Protein AF-A0A439SGT1-F1 (afdb_monomer)

Mean predicted aligned error: 8.21 Å

Secondary structure (DSSP, 8-state):
--------HHHHHHHHHHHHS---S-HHHHHHHHS-GGGSSTTTT--

Radius of gyration: 12.32 Å; Cα contacts (8 Å, |Δi|>4): 19; chains: 1; bounding box: 28×24×26 Å

pLDDT: mean 77.09, std 15.27, range [38.09, 92.94]

Foldseek 3Di:
DPPPPPQDLVNVQVVCCVVPVDHDPDSVVVCVVPADPCCPDPCNPVD

Structure (mmCIF, N/CA/C/O backbone):
data_AF-A0A439SGT1-F1
#
_entry.id   AF-A0A439SGT1-F1
#
loop_
_atom_site.group_PDB
_atom_site.id
_atom_site.type_symbol
_atom_site.label_atom_id
_atom_site.label_alt_id
_atom_site.label_comp_id
_atom_site.label_asym_id
_atom_site.label_entity_id
_atom_site.label_seq_id
_atom_site.pdbx_PDB_ins_code
_atom_site.Cartn_x
_atom_site.Cartn_y
_atom_site.Cartn_z
_atom_site.occupancy
_atom_site.B_iso_or_equiv
_atom_site.auth_seq_id
_atom_site.auth_comp_id
_atom_site.auth_asym_id
_atom_site.auth_atom_id
_atom_site.pdbx_PDB_model_num
ATOM 1 N N . MET A 1 1 ? 15.102 13.434 -11.928 1.00 38.09 1 MET A N 1
ATOM 2 C CA . MET A 1 1 ? 14.462 12.106 -11.831 1.00 38.09 1 MET A CA 1
ATOM 3 C C . MET A 1 1 ? 14.094 11.909 -10.369 1.00 38.09 1 MET A C 1
ATOM 5 O O . MET A 1 1 ? 14.997 11.828 -9.548 1.00 38.09 1 MET A O 1
ATOM 9 N N . ALA A 1 2 ? 12.811 12.010 -10.003 1.00 41.25 2 ALA A N 1
ATOM 10 C CA . ALA A 1 2 ? 12.413 11.826 -8.609 1.00 41.25 2 ALA A CA 1
ATOM 11 C C . ALA A 1 2 ? 12.774 10.393 -8.216 1.00 41.25 2 ALA A C 1
ATOM 13 O O . ALA A 1 2 ? 12.247 9.453 -8.807 1.00 41.25 2 ALA A O 1
ATOM 14 N N . ALA A 1 3 ? 13.709 10.228 -7.282 1.00 47.28 3 ALA A N 1
ATOM 15 C CA . ALA A 1 3 ? 13.990 8.929 -6.701 1.00 47.28 3 ALA A CA 1
ATOM 16 C C . ALA A 1 3 ? 12.694 8.467 -6.030 1.00 47.28 3 ALA A C 1
ATOM 18 O O . ALA A 1 3 ? 12.353 8.924 -4.939 1.00 47.28 3 ALA A O 1
ATOM 19 N N . THR A 1 4 ? 11.924 7.626 -6.720 1.00 59.91 4 THR A N 1
ATOM 20 C CA . THR A 1 4 ? 10.763 6.946 -6.157 1.00 59.91 4 THR A CA 1
ATOM 21 C C . THR A 1 4 ? 11.286 6.154 -4.980 1.00 59.91 4 THR A C 1
ATOM 23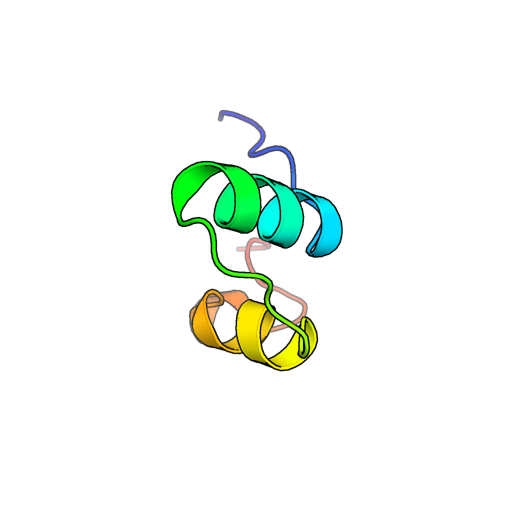 O O . THR A 1 4 ? 11.901 5.101 -5.158 1.00 59.91 4 THR A O 1
ATOM 26 N N . LYS A 1 5 ? 11.123 6.714 -3.777 1.00 63.41 5 LYS A N 1
ATOM 27 C CA . LYS A 1 5 ? 11.467 6.057 -2.525 1.00 63.41 5 LYS A CA 1
ATOM 28 C C . LYS A 1 5 ? 10.778 4.701 -2.578 1.00 63.41 5 LYS A C 1
ATOM 30 O O . LYS A 1 5 ? 9.549 4.653 -2.573 1.00 63.41 5 LYS A O 1
ATOM 35 N N . ARG A 1 6 ? 11.556 3.624 -2.738 1.00 62.09 6 ARG A N 1
ATOM 36 C CA . ARG A 1 6 ? 11.018 2.264 -2.791 1.00 62.09 6 ARG A CA 1
ATOM 37 C C . ARG A 1 6 ? 10.328 2.035 -1.458 1.00 62.09 6 ARG A C 1
ATOM 39 O O . ARG A 1 6 ? 10.991 1.865 -0.438 1.00 62.09 6 ARG A O 1
ATOM 46 N N . LEU A 1 7 ? 9.004 2.136 -1.459 1.00 70.00 7 LEU A N 1
ATOM 47 C CA . LEU A 1 7 ? 8.219 1.807 -0.288 1.00 70.00 7 LEU A CA 1
ATOM 48 C C . LEU A 1 7 ? 8.408 0.310 -0.057 1.00 70.00 7 LEU A C 1
ATOM 50 O O . LEU A 1 7 ? 8.237 -0.488 -0.981 1.00 70.00 7 LEU A O 1
ATOM 54 N N . THR A 1 8 ? 8.793 -0.068 1.158 1.00 81.19 8 THR A N 1
ATOM 55 C 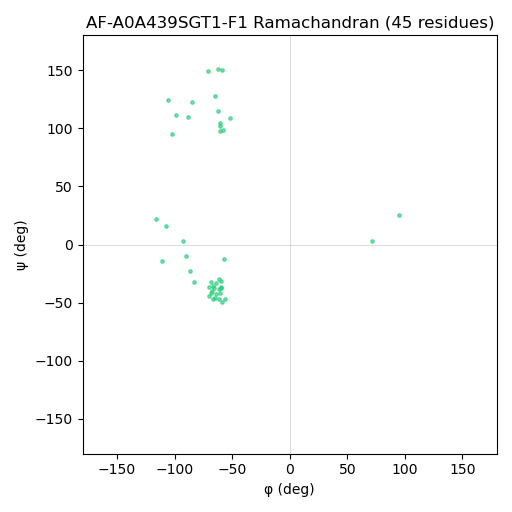CA . THR A 1 8 ? 8.755 -1.475 1.547 1.00 81.19 8 THR A CA 1
ATOM 56 C C . THR A 1 8 ? 7.307 -1.953 1.485 1.00 81.19 8 THR A C 1
ATOM 58 O O . THR A 1 8 ? 6.369 -1.167 1.660 1.00 81.19 8 THR A O 1
ATOM 61 N N . ILE A 1 9 ? 7.106 -3.242 1.214 1.00 82.38 9 ILE A N 1
ATOM 62 C CA . ILE A 1 9 ? 5.757 -3.800 1.081 1.00 82.38 9 ILE A CA 1
ATOM 63 C C . ILE A 1 9 ? 4.930 -3.613 2.361 1.00 82.38 9 ILE A C 1
ATOM 65 O O . ILE A 1 9 ? 3.723 -3.396 2.290 1.00 82.38 9 ILE A O 1
ATOM 69 N N . ASP A 1 10 ? 5.587 -3.613 3.520 1.00 83.88 10 ASP A N 1
ATOM 70 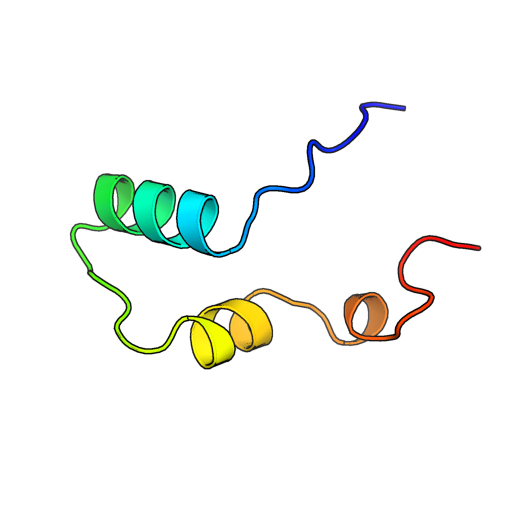C CA . ASP A 1 10 ? 4.962 -3.382 4.821 1.00 83.88 10 ASP A CA 1
ATOM 71 C C . ASP A 1 10 ? 4.425 -1.955 4.955 1.00 83.88 10 ASP A C 1
ATOM 73 O O . ASP A 1 10 ? 3.260 -1.768 5.301 1.00 83.88 10 ASP A O 1
ATOM 77 N N . ALA A 1 11 ? 5.231 -0.954 4.587 1.00 85.50 11 ALA A N 1
ATOM 78 C CA . ALA A 1 11 ? 4.809 0.445 4.603 1.00 85.50 11 ALA A CA 1
ATOM 79 C C . ALA A 1 11 ? 3.663 0.704 3.609 1.00 85.50 11 ALA A C 1
ATOM 81 O O . ALA A 1 11 ? 2.783 1.527 3.860 1.00 85.50 11 ALA A O 1
ATOM 82 N N . LEU A 1 12 ? 3.646 -0.019 2.483 1.00 85.31 12 LEU A N 1
ATOM 83 C CA . LEU A 1 12 ? 2.566 0.073 1.502 1.00 85.31 12 LEU A CA 1
ATOM 84 C C . LEU A 1 12 ? 1.274 -0.543 2.039 1.00 85.31 12 LEU A C 1
ATOM 86 O O . LEU A 1 12 ? 0.209 0.054 1.896 1.00 85.31 12 LEU A O 1
ATOM 90 N N . ALA A 1 13 ? 1.362 -1.715 2.666 1.00 88.00 13 ALA A N 1
ATOM 91 C CA . ALA A 1 13 ? 0.214 -2.376 3.273 1.00 88.00 13 ALA A CA 1
ATOM 92 C C . ALA A 1 13 ? -0.414 -1.510 4.377 1.00 88.00 13 ALA A C 1
ATOM 94 O O . ALA A 1 13 ? -1.635 -1.383 4.429 1.00 88.00 13 ALA A O 1
ATOM 95 N N . GLU A 1 14 ? 0.407 -0.867 5.209 1.00 88.88 14 GLU A N 1
ATOM 96 C CA . GLU A 1 14 ? -0.059 0.044 6.257 1.00 88.88 14 GLU A CA 1
ATOM 97 C C . GLU A 1 14 ? -0.741 1.292 5.677 1.00 88.88 14 GLU A C 1
ATOM 99 O O . GLU A 1 14 ? -1.854 1.635 6.080 1.00 88.88 14 GLU A O 1
ATOM 104 N N . ALA A 1 15 ? -0.139 1.928 4.666 1.00 88.81 15 ALA A N 1
ATOM 105 C CA . ALA A 1 15 ? -0.740 3.078 3.990 1.00 88.81 15 ALA A CA 1
ATOM 106 C C . ALA A 1 15 ? -2.078 2.724 3.313 1.00 88.81 15 ALA A C 1
ATOM 108 O O . ALA A 1 15 ? -3.029 3.510 3.342 1.00 88.81 15 ALA A O 1
ATOM 109 N N . LEU A 1 16 ? -2.179 1.528 2.725 1.00 89.19 16 LEU A N 1
ATOM 110 C CA . LEU A 1 16 ? -3.4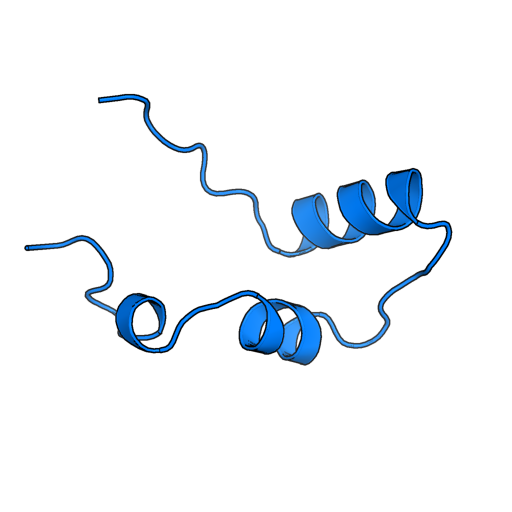27 1.032 2.149 1.00 89.19 16 LEU A CA 1
ATOM 111 C C . LEU A 1 16 ? -4.473 0.749 3.225 1.00 89.19 16 LEU A C 1
ATOM 113 O O . LEU A 1 16 ? -5.632 1.103 3.023 1.00 89.19 16 LEU A O 1
ATOM 117 N N . MET A 1 17 ? -4.088 0.182 4.369 1.00 91.50 17 MET A N 1
ATOM 118 C CA . MET A 1 17 ? -5.003 -0.035 5.490 1.00 91.50 17 MET A CA 1
ATOM 119 C C . MET A 1 17 ? -5.566 1.291 6.008 1.00 91.50 17 MET A C 1
ATOM 121 O O . MET A 1 17 ? -6.776 1.415 6.148 1.00 91.50 17 MET A O 1
ATOM 125 N N . GLN A 1 18 ? -4.722 2.305 6.213 1.00 90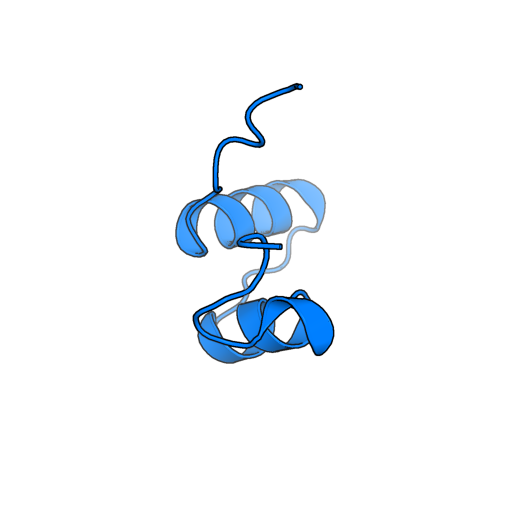.81 18 GLN A N 1
ATOM 126 C CA . GLN A 1 18 ? -5.155 3.639 6.651 1.00 90.81 18 GLN A CA 1
ATOM 127 C C . GLN A 1 18 ? -6.142 4.283 5.668 1.00 90.81 18 GLN A C 1
ATOM 129 O O . GLN A 1 18 ? -7.093 4.946 6.071 1.00 90.81 18 GLN A O 1
ATOM 134 N N . ARG A 1 19 ? -5.943 4.070 4.362 1.00 91.31 19 ARG A N 1
ATOM 135 C CA . ARG A 1 19 ? -6.783 4.668 3.318 1.00 91.31 19 ARG A CA 1
ATOM 136 C C . ARG A 1 19 ? -8.076 3.898 3.041 1.00 91.31 19 ARG A C 1
ATOM 138 O O . ARG A 1 19 ? -9.061 4.504 2.635 1.00 91.31 19 ARG A O 1
ATOM 145 N N . THR A 1 20 ? -8.059 2.576 3.183 1.00 91.50 20 THR A N 1
ATOM 146 C CA . THR A 1 20 ? -9.169 1.692 2.773 1.00 91.50 20 THR A CA 1
ATOM 147 C C . THR A 1 20 ? -9.908 1.053 3.946 1.00 91.50 20 THR A C 1
ATOM 149 O O . THR A 1 20 ? -10.979 0.490 3.747 1.00 91.50 20 THR A O 1
ATOM 152 N N . GLY A 1 21 ? -9.340 1.098 5.153 1.00 92.94 21 GLY A N 1
ATOM 153 C CA . GLY A 1 21 ? -9.827 0.369 6.324 1.00 92.94 21 GLY A CA 1
ATOM 154 C C . GLY A 1 21 ? -9.610 -1.147 6.257 1.00 92.94 21 GLY A C 1
ATOM 155 O O . GLY A 1 21 ? -10.040 -1.856 7.161 1.00 92.94 21 GLY A O 1
ATOM 156 N N . HIS A 1 22 ? -8.960 -1.667 5.208 1.00 89.75 22 HIS A N 1
ATOM 157 C CA . HIS A 1 22 ? -8.803 -3.103 4.993 1.00 89.75 22 HIS A CA 1
ATOM 158 C C . HIS A 1 22 ? -7.375 -3.576 5.288 1.00 89.75 22 HIS A C 1
ATOM 160 O O . HIS A 1 22 ? -6.407 -3.116 4.678 1.00 89.75 22 HIS A O 1
ATOM 166 N N . ALA A 1 23 ? -7.242 -4.555 6.186 1.00 88.19 23 ALA A N 1
ATOM 167 C CA . ALA A 1 23 ? -5.969 -5.201 6.481 1.00 88.19 23 ALA A CA 1
ATOM 168 C C . ALA A 1 23 ? -5.692 -6.345 5.492 1.00 88.19 23 ALA A C 1
ATOM 170 O O . ALA A 1 23 ? -6.465 -7.294 5.367 1.00 88.19 23 ALA A O 1
ATOM 171 N N . PHE A 1 24 ? -4.561 -6.279 4.792 1.00 86.81 24 PHE A N 1
ATOM 172 C CA . PHE A 1 24 ? -4.117 -7.359 3.912 1.00 86.81 24 PHE A CA 1
ATOM 173 C C . PHE A 1 24 ? -3.274 -8.368 4.698 1.00 86.81 24 PHE A C 1
ATOM 175 O O . PHE A 1 24 ? -2.142 -8.070 5.075 1.00 86.81 24 PHE A O 1
ATOM 182 N N . ALA A 1 25 ? -3.815 -9.570 4.920 1.00 87.81 25 ALA A N 1
ATOM 183 C CA . ALA A 1 25 ? -3.101 -10.651 5.606 1.00 87.81 25 ALA A CA 1
ATOM 184 C C . ALA A 1 25 ? -1.950 -11.230 4.761 1.00 87.81 25 ALA A C 1
ATOM 186 O O . ALA A 1 25 ? -0.888 -11.551 5.288 1.00 87.81 25 ALA A O 1
ATOM 187 N N . ASP A 1 26 ? -2.139 -11.325 3.440 1.00 89.44 26 ASP A N 1
ATOM 188 C CA . ASP A 1 26 ? -1.137 -11.853 2.512 1.00 89.44 26 ASP A CA 1
ATOM 189 C C . ASP A 1 26 ? -0.422 -10.718 1.763 1.00 89.44 26 ASP A C 1
ATOM 191 O O . ASP A 1 26 ? -0.879 -10.215 0.728 1.00 89.44 26 ASP A O 1
ATOM 195 N N . ARG A 1 27 ? 0.730 -10.314 2.306 1.00 86.00 27 ARG A N 1
ATOM 196 C CA . ARG A 1 27 ? 1.567 -9.245 1.743 1.00 86.00 27 ARG A CA 1
ATOM 197 C C . ARG A 1 27 ? 2.208 -9.637 0.412 1.00 86.00 27 ARG A C 1
ATOM 199 O O . ARG A 1 27 ? 2.359 -8.776 -0.451 1.00 86.00 27 ARG A O 1
ATOM 206 N N . GLN A 1 28 ? 2.543 -10.914 0.203 1.00 85.75 28 GLN A N 1
ATOM 207 C CA . GLN A 1 28 ? 3.129 -11.368 -1.065 1.00 85.75 28 GLN A CA 1
ATOM 208 C C . GLN A 1 28 ? 2.104 -11.294 -2.195 1.00 85.75 28 GLN A C 1
ATOM 210 O O . GLN A 1 28 ? 2.409 -10.828 -3.297 1.00 85.75 28 GLN A O 1
ATOM 215 N N . ARG A 1 29 ? 0.863 -11.702 -1.919 1.00 88.69 29 ARG A N 1
ATOM 216 C CA . ARG A 1 29 ? -0.239 -11.581 -2.871 1.00 88.69 29 ARG A CA 1
ATOM 217 C C . ARG A 1 29 ? -0.543 -10.119 -3.186 1.00 88.69 29 ARG A C 1
ATOM 219 O O . ARG A 1 29 ? -0.711 -9.794 -4.361 1.00 88.69 29 ARG A O 1
ATOM 226 N N . LEU A 1 30 ? -0.549 -9.243 -2.177 1.00 88.38 30 LEU A N 1
ATOM 227 C CA . LEU A 1 30 ? -0.693 -7.796 -2.366 1.00 88.38 30 LEU A CA 1
ATOM 228 C C . LEU A 1 30 ? 0.420 -7.234 -3.260 1.00 88.38 30 LEU A C 1
ATOM 230 O O . LEU A 1 30 ? 0.133 -6.564 -4.250 1.00 88.38 30 LEU A O 1
ATOM 234 N N . GLN A 1 31 ? 1.681 -7.563 -2.968 1.00 86.62 31 GLN A N 1
ATOM 235 C CA . GLN A 1 31 ? 2.822 -7.145 -3.779 1.00 86.62 31 GLN A CA 1
ATOM 236 C C . GLN A 1 31 ? 2.657 -7.588 -5.230 1.00 86.62 31 GLN A C 1
ATOM 238 O O . GLN A 1 31 ? 2.826 -6.788 -6.144 1.00 86.62 31 GLN A O 1
ATOM 243 N N . ARG A 1 32 ? 2.287 -8.851 -5.459 1.00 86.44 32 ARG A N 1
ATOM 244 C CA . ARG A 1 32 ? 2.115 -9.401 -6.806 1.00 86.44 32 ARG A CA 1
ATOM 245 C C . ARG A 1 32 ? 0.960 -8.754 -7.568 1.00 86.44 32 ARG A C 1
ATOM 247 O O . ARG A 1 32 ? 1.092 -8.561 -8.772 1.00 86.44 32 ARG A O 1
ATOM 254 N N . ALA A 1 33 ? -0.140 -8.432 -6.890 1.00 89.12 33 ALA A N 1
ATOM 255 C CA . ALA A 1 33 ? -1.282 -7.744 -7.486 1.00 89.12 33 ALA A CA 1
ATOM 256 C C . ALA A 1 33 ? -0.937 -6.306 -7.900 1.00 89.12 33 ALA A C 1
ATOM 258 O O . ALA A 1 33 ? -1.410 -5.834 -8.929 1.00 89.12 33 ALA A O 1
ATOM 259 N N . LEU A 1 34 ? -0.084 -5.634 -7.121 1.00 86.62 34 LEU A N 1
ATOM 260 C CA . LEU A 1 34 ? 0.348 -4.257 -7.378 1.00 86.62 34 LEU A CA 1
ATOM 261 C C . LEU A 1 34 ? 1.613 -4.153 -8.246 1.00 86.62 34 LEU A C 1
ATOM 263 O O . LEU A 1 34 ? 1.959 -3.064 -8.697 1.00 86.62 34 LEU A O 1
ATOM 267 N N . THR A 1 35 ? 2.305 -5.265 -8.502 1.00 85.31 35 THR A N 1
ATOM 268 C CA . THR A 1 35 ? 3.516 -5.295 -9.331 1.00 85.31 35 THR A CA 1
ATOM 269 C C . THR A 1 35 ? 3.180 -5.740 -10.749 1.00 85.31 35 THR A C 1
ATOM 271 O O . THR A 1 35 ? 2.880 -6.912 -11.012 1.00 85.31 35 THR A O 1
ATOM 274 N N . HIS A 1 36 ? 3.304 -4.803 -11.688 1.00 84.31 36 HIS A N 1
ATOM 275 C CA . HIS A 1 36 ? 3.220 -5.097 -13.116 1.00 84.31 36 HIS A CA 1
ATOM 276 C C . HIS A 1 36 ? 4.281 -6.119 -13.548 1.00 84.31 36 HIS A C 1
ATOM 278 O O . HIS A 1 36 ? 5.369 -6.195 -12.981 1.00 84.31 36 HIS A O 1
ATOM 284 N N . ALA A 1 37 ? 3.973 -6.912 -14.579 1.00 77.44 37 ALA A N 1
ATOM 285 C CA . ALA A 1 37 ? 4.853 -7.986 -15.046 1.00 77.44 37 ALA A CA 1
ATOM 286 C C . ALA A 1 37 ? 6.235 -7.482 -15.505 1.00 77.44 37 ALA A C 1
ATOM 288 O O . ALA A 1 37 ? 7.235 -8.132 -15.211 1.00 77.44 37 ALA A O 1
ATOM 289 N N . SER A 1 38 ? 6.302 -6.303 -16.133 1.00 78.12 38 SER A N 1
ATOM 290 C CA . SER A 1 38 ? 7.560 -5.647 -16.524 1.00 78.12 38 SER A CA 1
ATOM 291 C C . SER A 1 38 ? 8.455 -5.313 -15.329 1.00 78.12 38 SER A C 1
ATOM 293 O O . SER A 1 38 ? 9.675 -5.337 -15.440 1.00 78.12 38 SER A O 1
ATOM 295 N N . ALA A 1 39 ? 7.849 -5.056 -14.169 1.00 74.06 39 ALA A N 1
ATOM 296 C CA . ALA A 1 39 ? 8.544 -4.718 -12.937 1.00 74.06 39 ALA A CA 1
ATOM 297 C C . ALA A 1 39 ? 8.845 -5.941 -12.045 1.00 74.06 39 ALA A C 1
ATOM 299 O O . ALA A 1 39 ? 9.351 -5.791 -10.936 1.00 74.06 39 ALA A O 1
ATOM 300 N N . ARG A 1 40 ? 8.509 -7.158 -12.502 1.00 73.12 40 ARG A N 1
ATOM 301 C CA . ARG A 1 40 ? 8.659 -8.399 -11.724 1.00 73.12 40 ARG A CA 1
ATOM 302 C C . ARG A 1 40 ? 10.045 -9.036 -11.858 1.00 73.12 40 ARG A C 1
ATOM 304 O O . ARG A 1 40 ? 10.433 -9.810 -10.988 1.00 73.12 40 ARG A O 1
ATOM 311 N N . SER A 1 41 ? 10.775 -8.739 -12.932 1.00 66.75 41 SER A N 1
ATOM 312 C CA . SER A 1 41 ? 12.139 -9.240 -13.114 1.00 66.75 41 SER A CA 1
ATOM 313 C C . SER A 1 41 ? 13.107 -8.563 -12.148 1.00 66.75 41 SER A C 1
ATOM 315 O O . SER A 1 41 ? 12.970 -7.384 -1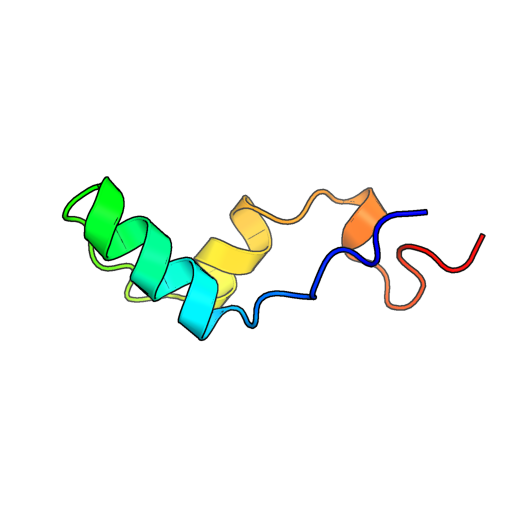1.833 1.00 66.75 41 SER A O 1
ATOM 317 N N . SER A 1 42 ? 14.152 -9.286 -11.747 1.00 60.09 42 SER A N 1
ATOM 318 C CA . SER A 1 42 ? 15.277 -8.775 -10.947 1.00 60.09 42 SER A CA 1
ATOM 319 C C . SER A 1 42 ? 16.007 -7.578 -11.582 1.00 60.09 42 SER A C 1
ATOM 321 O O . SER A 1 42 ? 16.766 -6.903 -10.894 1.00 60.09 42 SER A O 1
ATOM 323 N N . HIS A 1 43 ? 15.735 -7.293 -12.863 1.00 57.41 43 HIS A N 1
ATOM 324 C CA . HIS A 1 43 ? 16.256 -6.165 -13.642 1.00 57.41 43 HIS A CA 1
ATOM 325 C C . HIS A 1 43 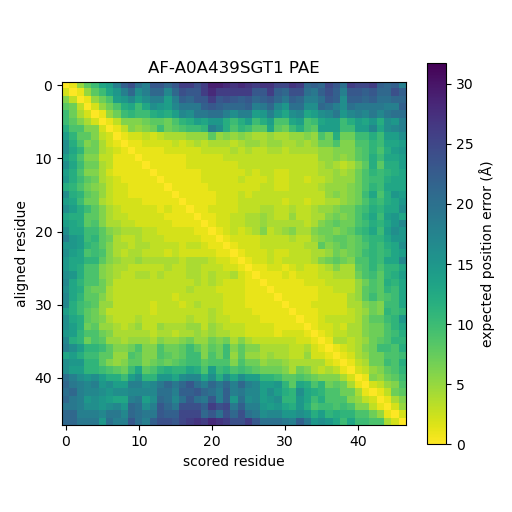? 15.220 -5.058 -13.921 1.00 57.41 43 HIS A C 1
ATOM 327 O O . HIS A 1 43 ? 15.408 -4.228 -14.807 1.00 57.41 43 HIS A O 1
ATOM 333 N N . ALA A 1 44 ? 14.100 -5.039 -13.197 1.00 57.66 44 ALA A N 1
ATOM 334 C CA . A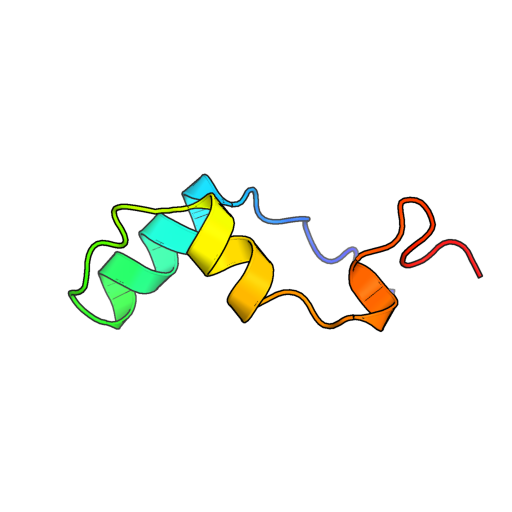LA A 1 44 ? 13.089 -3.998 -13.333 1.00 57.66 44 ALA A CA 1
ATOM 335 C C . ALA A 1 44 ? 13.661 -2.604 -13.005 1.00 57.66 44 ALA A C 1
ATOM 337 O O . ALA A 1 44 ? 13.859 -2.263 -11.836 1.00 57.66 44 ALA A O 1
ATOM 338 N N . GLY A 1 45 ? 13.899 -1.802 -14.047 1.00 53.09 45 GLY A N 1
ATOM 339 C CA . GLY A 1 45 ? 14.443 -0.444 -13.946 1.00 53.09 45 GLY A CA 1
ATOM 340 C C . GLY A 1 45 ? 15.962 -0.332 -14.124 1.00 53.09 45 GLY A C 1
ATOM 341 O O . GLY A 1 45 ? 16.538 0.599 -13.568 1.00 53.09 45 GLY A O 1
ATOM 342 N N . ILE A 1 46 ? 16.599 -1.272 -14.836 1.00 49.84 46 ILE A N 1
ATOM 343 C CA . ILE A 1 46 ? 18.037 -1.238 -15.179 1.00 49.84 46 ILE A CA 1
ATOM 344 C C . ILE A 1 46 ? 18.275 -1.136 -16.706 1.00 49.84 46 ILE A C 1
ATOM 346 O O . ILE A 1 46 ? 19.342 -1.519 -17.172 1.00 49.84 46 ILE A O 1
ATOM 350 N N . ASP A 1 47 ? 17.296 -0.654 -17.477 1.00 53.00 47 ASP A N 1
ATOM 351 C CA . ASP A 1 47 ? 17.500 -0.270 -18.889 1.00 53.00 47 ASP A CA 1
ATOM 352 C C . ASP A 1 47 ? 17.794 1.233 -18.986 1.00 53.00 47 ASP A C 1
ATOM 354 O O . ASP A 1 47 ? 17.035 2.009 -18.348 1.00 53.00 47 ASP A O 1
#

Sequence (47 aa):
MAATKRLTIDALAEALMQRTGHAFADRQRLQRALTHASARSSHAGID

Nearest PDB structures (foldseek):
  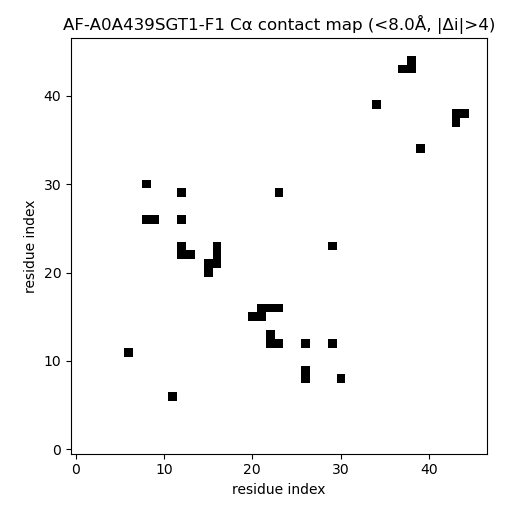3kxy-assembly2_T  TM=4.817E-01  e=3.942E+00  Pseudomonas aeruginosa
  7ru9-assembly1_G  TM=3.752E-01  e=6.487E+00  Homo sapiens

Solvent-accessible surface area (backbone atoms only — not comparable to full-atom values): 3168 Å² total; per-residue (Å²): 130,85,78,74,73,80,70,51,71,66,62,48,50,51,54,45,21,76,74,69,76,49,82,74,87,54,59,68,61,50,49,56,75,73,45,54,76,78,61,66,48,99,63,50,86,75,125